Protein AF-A0A964KRY3-F1 (afdb_monomer_lite)

Secondary structure (DSSP, 8-state):
-HHHHHHHHHHHHHHHHHHHHHHHGGGSTTTTTTGGGS-HHHHHHHHHHTSSSS--THHHHHHHHHHHHHHHHTTT-GGGG--

pLDDT: mean 83.25, std 8.48, range [51.22, 92.5]

Structure (mmCIF, N/CA/C/O backbone):
data_AF-A0A964KRY3-F1
#
_entry.id   AF-A0A964KRY3-F1
#
loop_
_atom_site.group_PDB
_atom_site.id
_atom_site.type_symbol
_atom_site.label_atom_id
_atom_site.label_alt_id
_atom_site.label_comp_id
_atom_site.label_asym_id
_atom_site.label_entity_id
_atom_site.label_seq_id
_atom_site.pdbx_PDB_ins_code
_atom_site.Cartn_x
_atom_site.Cartn_y
_atom_site.Cartn_z
_atom_site.occupancy
_atom_site.B_iso_or_equiv
_atom_site.auth_seq_id
_atom_site.auth_comp_id
_atom_site.auth_asym_id
_atom_site.auth_atom_id
_atom_site.pdbx_PDB_model_num
ATOM 1 N N . MET A 1 1 ? 6.199 -0.396 -22.290 1.00 64.44 1 MET A N 1
ATOM 2 C CA . MET A 1 1 ? 4.770 -0.699 -22.041 1.00 64.44 1 MET A CA 1
ATOM 3 C C . MET A 1 1 ? 4.576 -1.591 -20.811 1.00 64.44 1 MET A C 1
ATOM 5 O O . MET A 1 1 ? 3.800 -1.228 -19.942 1.00 64.44 1 MET A O 1
ATOM 9 N N . THR A 1 2 ? 5.332 -2.685 -20.669 1.00 82.44 2 THR A N 1
ATOM 10 C CA . THR A 1 2 ? 5.211 -3.647 -19.551 1.00 82.44 2 THR A CA 1
ATOM 11 C C . THR A 1 2 ? 5.421 -3.040 -18.159 1.00 82.44 2 THR A C 1
ATOM 13 O O . THR A 1 2 ? 4.651 -3.335 -17.259 1.00 82.44 2 THR A O 1
ATOM 16 N N . CYS A 1 3 ? 6.385 -2.128 -17.981 1.00 84.75 3 CYS A N 1
ATOM 17 C CA . CYS A 1 3 ? 6.632 -1.497 -16.674 1.00 84.75 3 CYS A CA 1
ATOM 18 C C . CYS A 1 3 ? 5.435 -0.668 -16.176 1.00 84.75 3 CYS A C 1
ATOM 20 O O . CYS A 1 3 ? 5.128 -0.685 -14.993 1.00 84.75 3 CYS A O 1
ATOM 22 N N . VAL A 1 4 ? 4.717 0.011 -17.081 1.00 85.25 4 VAL A N 1
ATOM 23 C CA . VAL A 1 4 ? 3.513 0.782 -16.723 1.00 85.25 4 VAL A CA 1
ATOM 24 C C . VAL A 1 4 ? 2.406 -0.156 -16.242 1.00 85.25 4 VAL A C 1
ATOM 26 O O . VAL A 1 4 ? 1.782 0.107 -15.222 1.00 85.25 4 VAL A O 1
ATOM 29 N N . LEU A 1 5 ? 2.206 -1.282 -16.933 1.00 88.69 5 LEU A N 1
ATOM 30 C CA . LEU A 1 5 ? 1.256 -2.318 -16.523 1.00 88.69 5 LEU A CA 1
ATOM 31 C C . LEU A 1 5 ? 1.610 -2.911 -15.153 1.00 88.69 5 LEU A C 1
ATOM 33 O O . LEU A 1 5 ? 0.734 -3.004 -14.299 1.00 88.69 5 LEU A O 1
ATOM 37 N N . VAL A 1 6 ? 2.880 -3.254 -14.917 1.00 90.00 6 VAL A N 1
ATOM 38 C CA . VAL A 1 6 ? 3.336 -3.784 -13.619 1.00 90.00 6 VAL A CA 1
ATOM 39 C C . VAL A 1 6 ? 3.131 -2.757 -12.505 1.00 90.00 6 VAL A C 1
ATOM 41 O O . VAL A 1 6 ? 2.622 -3.114 -11.447 1.00 90.00 6 VAL A O 1
ATOM 44 N N . ALA A 1 7 ? 3.437 -1.480 -12.751 1.00 88.38 7 ALA A N 1
ATOM 45 C CA . ALA A 1 7 ? 3.204 -0.416 -11.779 1.00 88.38 7 ALA A CA 1
ATOM 46 C C . ALA A 1 7 ? 1.709 -0.253 -11.448 1.00 88.38 7 ALA A C 1
ATOM 48 O O . ALA A 1 7 ? 1.351 -0.172 -10.277 1.00 88.38 7 ALA A O 1
ATOM 49 N N . LEU A 1 8 ? 0.822 -0.260 -12.449 1.00 90.44 8 LEU A N 1
ATOM 50 C CA . LEU A 1 8 ? -0.627 -0.155 -12.230 1.00 90.44 8 LEU A CA 1
ATOM 51 C C . LEU A 1 8 ? -1.186 -1.353 -11.451 1.00 90.44 8 LEU A C 1
ATOM 53 O O . LEU A 1 8 ? -1.972 -1.166 -10.524 1.00 90.44 8 LEU A O 1
ATOM 57 N N . VAL A 1 9 ? -0.760 -2.572 -11.790 1.00 92.50 9 VAL A N 1
ATOM 58 C CA . VAL A 1 9 ? -1.171 -3.793 -11.076 1.00 92.50 9 VAL A CA 1
ATOM 59 C C . VAL A 1 9 ? -0.626 -3.803 -9.647 1.00 92.50 9 VAL A C 1
ATOM 61 O O . VAL A 1 9 ? -1.357 -4.155 -8.725 1.00 92.50 9 VAL A O 1
ATOM 64 N N . GLY A 1 10 ? 0.617 -3.363 -9.437 1.00 89.75 10 GLY A N 1
ATOM 65 C CA . GLY A 1 10 ? 1.197 -3.205 -8.104 1.00 89.75 10 GLY A CA 1
ATOM 66 C C . GLY A 1 10 ? 0.416 -2.203 -7.250 1.00 89.75 10 GLY A C 1
ATOM 67 O O . GLY A 1 10 ? 0.072 -2.509 -6.112 1.00 89.75 10 GLY A O 1
ATOM 68 N N . ILE A 1 11 ? 0.033 -1.049 -7.808 1.00 91.50 11 ILE A N 1
ATOM 69 C CA . ILE A 1 11 ? -0.815 -0.063 -7.113 1.00 91.50 11 ILE A CA 1
ATOM 70 C C . ILE A 1 11 ? -2.174 -0.673 -6.751 1.00 91.50 11 ILE A C 1
ATOM 72 O O . ILE A 1 11 ? -2.614 -0.545 -5.6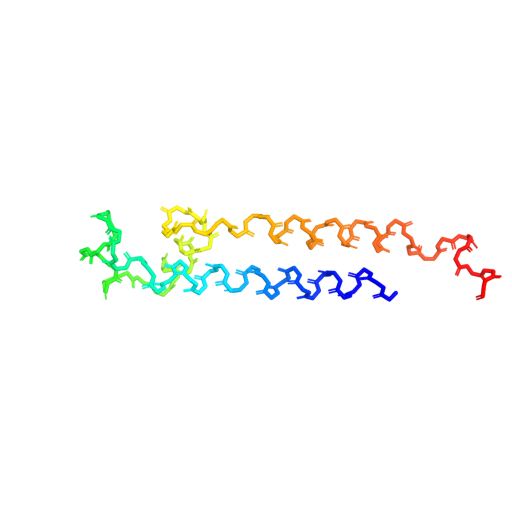09 1.00 91.50 11 ILE A O 1
ATOM 76 N N . ALA A 1 12 ? -2.826 -1.365 -7.690 1.00 92.06 12 ALA A N 1
ATOM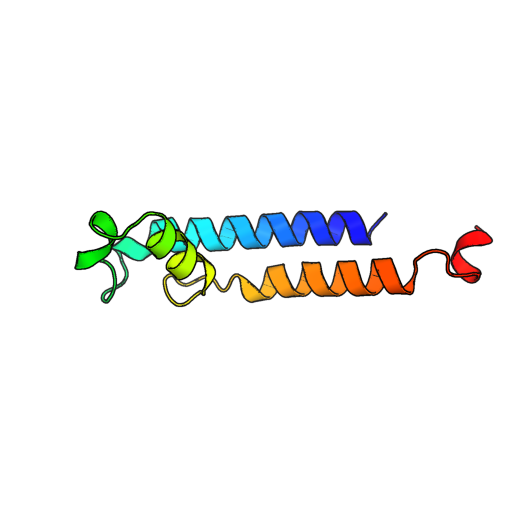 77 C CA . ALA A 1 12 ? -4.097 -2.038 -7.426 1.00 92.06 12 ALA A CA 1
ATOM 78 C C . ALA A 1 12 ? -3.961 -3.083 -6.306 1.00 92.06 12 ALA A C 1
ATOM 80 O O . ALA A 1 12 ? -4.795 -3.122 -5.405 1.00 92.06 12 ALA A O 1
ATOM 81 N N . GLY A 1 13 ? -2.873 -3.859 -6.306 1.00 90.06 13 GLY A N 1
ATOM 82 C CA . GLY A 1 13 ? -2.557 -4.809 -5.243 1.00 90.06 13 GLY A CA 1
ATOM 83 C C . GLY A 1 13 ? -2.415 -4.132 -3.881 1.00 90.06 13 GLY A C 1
ATOM 84 O O . GLY A 1 13 ? -3.034 -4.575 -2.917 1.00 90.06 13 GLY A O 1
ATOM 85 N N . VAL A 1 14 ? -1.672 -3.022 -3.794 1.00 90.44 14 VAL A N 1
ATOM 86 C CA . VAL A 1 14 ? -1.560 -2.240 -2.549 1.00 90.44 14 VAL A CA 1
ATOM 87 C C . VAL A 1 14 ? -2.947 -1.837 -2.053 1.00 90.44 14 VAL A C 1
ATOM 89 O O . VAL A 1 14 ? -3.274 -2.103 -0.900 1.00 90.44 14 VAL A O 1
ATOM 92 N N . VAL A 1 15 ? -3.789 -1.265 -2.919 1.00 91.19 15 VAL A N 1
ATOM 93 C CA . VAL A 1 15 ? -5.149 -0.845 -2.544 1.00 91.19 15 VAL A CA 1
ATOM 94 C C . VAL A 1 15 ? -5.976 -2.025 -2.035 1.00 91.19 15 VAL A C 1
ATOM 96 O O . VAL A 1 15 ? -6.581 -1.920 -0.971 1.00 91.19 15 VAL A O 1
ATOM 99 N N . SER A 1 16 ? -5.969 -3.162 -2.735 1.00 90.50 16 SER A N 1
ATOM 100 C CA . SER A 1 16 ? -6.704 -4.361 -2.314 1.00 90.50 16 SER A CA 1
ATOM 101 C C . SER A 1 16 ? -6.256 -4.876 -0.945 1.00 90.50 16 SER A C 1
ATOM 103 O O . SER A 1 16 ? -7.099 -5.224 -0.121 1.00 90.50 16 SER A O 1
ATOM 105 N N . HIS A 1 17 ? -4.951 -4.882 -0.668 1.00 89.19 17 HIS A N 1
ATOM 106 C CA . HIS A 1 17 ? -4.424 -5.290 0.635 1.00 89.19 17 HIS A CA 1
ATOM 107 C C . HIS A 1 17 ? -4.815 -4.310 1.749 1.00 89.19 17 HIS A C 1
ATOM 109 O O . HIS A 1 17 ? -5.218 -4.742 2.825 1.00 89.19 17 HIS A O 1
ATOM 115 N N . VAL A 1 18 ? -4.773 -3.000 1.488 1.00 89.31 18 VAL A N 1
ATOM 116 C CA . VAL A 1 18 ? -5.200 -1.984 2.464 1.00 89.31 18 VAL A CA 1
ATOM 117 C C . VAL A 1 18 ? -6.695 -2.094 2.771 1.00 89.31 18 VAL A C 1
ATOM 119 O O . VAL A 1 18 ? -7.077 -2.022 3.936 1.00 89.31 18 VAL A O 1
ATOM 122 N N . VAL A 1 19 ? -7.539 -2.309 1.758 1.00 89.12 19 VAL A N 1
ATOM 123 C CA . VAL A 1 19 ? -8.988 -2.511 1.947 1.00 89.12 19 VAL A CA 1
ATOM 124 C C . VAL A 1 19 ? -9.268 -3.810 2.705 1.00 89.12 19 VAL A C 1
ATOM 126 O O . VAL A 1 19 ? -10.061 -3.818 3.640 1.00 89.12 19 VAL A O 1
ATOM 129 N N . SER A 1 20 ? -8.566 -4.898 2.388 1.00 88.06 20 SER A N 1
ATOM 130 C CA . SER A 1 20 ? -8.711 -6.152 3.136 1.00 88.06 20 SER A CA 1
ATOM 131 C C . SER A 1 20 ? -8.295 -5.996 4.604 1.00 88.06 20 SER A C 1
ATOM 133 O O . SER A 1 20 ? -8.988 -6.481 5.503 1.00 88.06 20 SER A O 1
ATOM 135 N N . ASN A 1 21 ? -7.214 -5.260 4.876 1.00 88.00 21 ASN A N 1
ATOM 136 C CA . ASN A 1 21 ? -6.824 -4.928 6.244 1.00 88.00 21 ASN A CA 1
ATOM 137 C C . ASN A 1 21 ? -7.908 -4.080 6.920 1.00 88.00 21 ASN A C 1
ATOM 139 O O . ASN A 1 21 ? -8.320 -4.405 8.029 1.00 88.00 21 ASN A O 1
ATOM 143 N N . TYR A 1 22 ? -8.446 -3.061 6.241 1.00 85.94 22 TYR A N 1
ATOM 144 C CA . TYR A 1 22 ? -9.552 -2.228 6.732 1.00 85.94 22 TYR A CA 1
ATOM 145 C C . TYR A 1 22 ? -10.751 -3.072 7.197 1.00 85.94 22 TYR A C 1
ATOM 147 O O . TYR A 1 22 ? -11.246 -2.890 8.311 1.00 85.94 22 TYR A O 1
ATOM 155 N N . GLU A 1 23 ? -11.198 -4.012 6.363 1.00 87.00 23 GLU A N 1
ATOM 156 C CA . GLU A 1 23 ? -12.393 -4.831 6.611 1.00 87.00 23 GLU A CA 1
ATOM 157 C C . GLU A 1 23 ? -12.190 -5.843 7.741 1.00 87.00 23 GLU A C 1
ATOM 159 O O . GLU A 1 23 ? -13.129 -6.173 8.463 1.00 87.00 23 GLU A O 1
ATOM 164 N N . THR A 1 24 ? -10.958 -6.320 7.919 1.00 86.25 24 THR A N 1
ATOM 165 C CA . THR A 1 24 ? -10.620 -7.345 8.916 1.00 86.25 24 THR A CA 1
ATOM 166 C C . THR A 1 24 ? -10.158 -6.769 10.253 1.00 86.25 24 THR A C 1
ATOM 168 O O . THR A 1 24 ? -10.191 -7.470 11.260 1.00 86.25 24 THR A O 1
ATOM 171 N N . THR A 1 25 ? -9.800 -5.484 10.318 1.00 80.88 25 THR A N 1
ATOM 172 C CA . THR A 1 25 ? -9.318 -4.839 11.553 1.00 80.88 25 THR A CA 1
ATOM 173 C C . THR A 1 25 ? -10.311 -4.854 12.735 1.00 80.88 25 THR A C 1
ATOM 175 O O . THR A 1 25 ? -9.849 -4.981 13.869 1.00 80.88 25 THR A O 1
ATOM 178 N N . PRO A 1 26 ? -11.652 -4.802 12.567 1.00 82.50 26 PRO A N 1
ATOM 179 C CA . PRO A 1 26 ? -12.582 -5.001 13.686 1.00 82.50 26 PRO A CA 1
ATOM 180 C C . PRO A 1 26 ? -12.451 -6.371 14.373 1.00 82.50 26 PRO A C 1
ATOM 182 O O . PRO A 1 26 ? -12.876 -6.520 15.516 1.00 82.50 26 PRO A O 1
ATOM 185 N N . LEU A 1 27 ? -11.885 -7.366 13.681 1.00 83.38 27 LEU A N 1
ATOM 186 C CA . LEU A 1 27 ? -11.639 -8.716 14.198 1.00 83.38 27 LEU A CA 1
ATOM 187 C C . LEU A 1 27 ? -10.287 -8.831 14.918 1.00 83.38 27 LEU A C 1
ATOM 189 O O . LEU A 1 27 ? -10.023 -9.839 15.570 1.00 83.38 27 LEU A O 1
ATOM 193 N N . ASP A 1 28 ? -9.431 -7.816 14.806 1.00 84.62 28 ASP A N 1
ATOM 194 C CA . ASP A 1 28 ? -8.141 -7.774 15.480 1.00 84.62 28 ASP A CA 1
ATOM 195 C C . ASP A 1 28 ? -8.328 -7.467 16.974 1.00 84.62 28 ASP A C 1
ATOM 197 O O . ASP A 1 28 ? -9.012 -6.515 17.362 1.00 84.62 28 ASP A O 1
ATOM 201 N N . THR A 1 29 ? -7.709 -8.260 17.846 1.00 81.31 29 THR A N 1
ATOM 202 C CA . THR A 1 29 ? -7.877 -8.131 19.301 1.00 81.31 29 THR A CA 1
ATOM 203 C C . THR A 1 29 ? -7.371 -6.796 19.851 1.00 81.31 29 THR A C 1
ATOM 205 O O . THR A 1 29 ? -7.922 -6.305 20.834 1.00 81.31 29 THR A O 1
ATOM 208 N N . LEU A 1 30 ? -6.379 -6.167 19.214 1.00 82.50 30 LEU A N 1
ATOM 209 C CA . LEU A 1 30 ? -5.809 -4.883 19.635 1.00 82.50 30 LEU A CA 1
ATOM 210 C C . LEU A 1 30 ? -6.595 -3.681 19.105 1.00 82.50 30 LEU A C 1
ATOM 212 O O . LEU A 1 30 ? -6.538 -2.597 19.698 1.00 82.50 30 LEU A O 1
ATOM 216 N N . TYR A 1 31 ? -7.295 -3.842 17.981 1.00 83.56 31 TYR A N 1
ATOM 217 C CA . TYR A 1 31 ? -7.974 -2.737 17.302 1.00 83.56 31 TYR A CA 1
ATOM 218 C C . TYR A 1 31 ? -9.498 -2.790 17.380 1.00 83.56 31 TYR A C 1
ATOM 220 O O . TYR A 1 31 ? -10.109 -1.725 17.320 1.00 83.56 31 TYR A O 1
ATOM 228 N N . SER A 1 32 ? -10.106 -3.950 17.636 1.00 84.56 32 SER A N 1
ATOM 229 C CA . SER A 1 32 ? -11.562 -4.150 17.755 1.00 84.56 32 SER A CA 1
ATOM 230 C C . SER A 1 32 ? -12.276 -3.086 18.598 1.00 84.56 32 SER A C 1
ATOM 232 O O . SER A 1 32 ? -13.285 -2.528 18.173 1.00 84.56 32 SER A O 1
ATOM 234 N N . LEU A 1 33 ? -11.724 -2.742 19.766 1.00 85.31 33 LEU A N 1
ATOM 235 C CA . LEU A 1 33 ? -12.337 -1.803 20.714 1.00 85.31 33 LEU A CA 1
ATOM 236 C C . LEU A 1 33 ? -12.188 -0.327 20.326 1.00 85.31 33 LEU A C 1
ATOM 238 O O . LEU A 1 33 ? -13.010 0.495 20.720 1.00 85.31 33 LEU A O 1
ATOM 242 N N . LYS A 1 34 ? -11.134 0.031 19.584 1.00 87.25 34 LYS A N 1
ATOM 243 C CA . LYS A 1 34 ? -10.809 1.434 19.270 1.00 87.25 34 LYS A CA 1
ATOM 244 C C . LYS A 1 34 ? -11.098 1.817 17.825 1.00 87.25 34 LYS A C 1
ATOM 246 O O . LYS A 1 34 ? -11.174 3.008 17.538 1.00 87.25 34 LYS A O 1
ATOM 251 N N . TRP A 1 35 ? -11.302 0.848 16.935 1.00 87.44 35 TRP A N 1
ATOM 252 C CA . TRP A 1 35 ? -11.465 1.064 15.498 1.00 87.44 35 TRP A CA 1
ATOM 253 C C . TRP A 1 35 ? -12.547 2.094 15.173 1.00 87.44 35 TRP A C 1
ATOM 255 O O . TRP A 1 35 ? -12.265 3.091 14.516 1.00 87.44 35 TRP A O 1
ATOM 265 N N . GLY A 1 36 ? -13.745 1.948 15.745 1.00 84.81 36 GLY A N 1
ATOM 266 C CA . GLY A 1 36 ? -14.847 2.899 15.544 1.00 84.81 36 GLY A CA 1
ATOM 267 C C . GLY A 1 36 ? -14.590 4.317 16.078 1.00 84.81 36 GLY A C 1
ATOM 268 O O . GLY A 1 36 ? -15.285 5.246 15.687 1.00 84.81 36 GLY A O 1
ATOM 269 N N . SER A 1 37 ? -13.590 4.496 16.947 1.00 87.94 37 SER A N 1
ATOM 270 C CA . SER A 1 37 ? -13.204 5.793 17.529 1.00 87.94 37 SER A CA 1
ATOM 271 C C . SER A 1 37 ? -11.943 6.405 16.910 1.00 87.94 37 SER A C 1
ATOM 273 O O . SER A 1 37 ? -11.568 7.528 17.247 1.00 87.94 37 SER A O 1
ATOM 275 N N . MET A 1 38 ? -11.255 5.678 16.024 1.00 89.12 38 MET A N 1
ATOM 276 C CA . MET A 1 38 ? -10.030 6.166 15.400 1.00 89.12 38 MET A CA 1
ATOM 277 C C . MET A 1 38 ? -10.332 7.243 14.358 1.00 89.12 38 MET A C 1
ATOM 279 O O . MET A 1 38 ? -11.308 7.174 13.615 1.00 89.12 38 MET A O 1
ATOM 283 N N . SER A 1 39 ? -9.443 8.233 14.269 1.00 89.88 39 SER A N 1
ATOM 284 C CA . SER A 1 39 ? -9.500 9.228 13.203 1.00 89.88 39 SER A CA 1
ATOM 285 C C . SER A 1 39 ? -9.273 8.575 11.838 1.00 89.88 39 SER A C 1
ATOM 287 O O . SER A 1 39 ? -8.579 7.561 11.725 1.00 89.88 39 SER A O 1
ATOM 289 N N . LEU A 1 40 ? -9.797 9.200 10.782 1.00 85.62 40 LEU A N 1
ATOM 290 C CA . LEU A 1 40 ? -9.644 8.708 9.411 1.00 85.62 40 LEU A CA 1
ATOM 291 C C . LEU A 1 40 ? -8.165 8.532 9.013 1.00 85.62 40 LEU A C 1
ATOM 293 O O . LEU A 1 40 ? -7.804 7.553 8.367 1.00 85.62 40 LEU A O 1
ATOM 297 N N . ALA A 1 41 ? -7.292 9.448 9.442 1.00 85.44 41 ALA A N 1
ATOM 298 C CA . ALA A 1 41 ? -5.853 9.343 9.201 1.00 85.44 41 ALA A CA 1
ATOM 299 C C . ALA A 1 41 ? -5.218 8.168 9.965 1.00 85.44 41 ALA A C 1
ATOM 301 O O . ALA A 1 41 ? -4.389 7.446 9.409 1.00 85.44 41 ALA A O 1
ATOM 302 N N . GLY A 1 42 ? -5.628 7.948 11.220 1.00 85.75 42 GLY A N 1
ATOM 303 C CA . GLY A 1 42 ? -5.174 6.807 12.013 1.00 85.75 42 GLY A CA 1
ATOM 304 C C . GLY A 1 42 ? -5.580 5.482 11.374 1.00 85.75 42 GLY A C 1
ATOM 305 O O . GLY A 1 42 ? -4.760 4.571 11.293 1.00 85.75 42 GLY A O 1
ATOM 306 N N . TRP A 1 43 ? -6.802 5.397 10.849 1.00 85.31 43 TRP A N 1
ATOM 307 C CA . TRP A 1 43 ? -7.288 4.241 10.093 1.00 85.31 43 TRP A CA 1
ATOM 308 C C . TRP A 1 43 ? -6.392 3.897 8.910 1.00 85.31 43 TRP A C 1
ATOM 310 O O . TRP A 1 43 ? -5.869 2.786 8.843 1.00 85.31 43 TRP A O 1
ATOM 320 N N . TRP A 1 44 ? -6.182 4.859 8.006 1.00 82.31 44 TRP A N 1
ATOM 321 C CA . TRP A 1 44 ? -5.380 4.646 6.802 1.00 82.31 44 TRP A CA 1
ATOM 322 C C . TRP A 1 44 ? -3.947 4.247 7.132 1.00 82.31 44 TRP A C 1
ATOM 324 O O . TRP A 1 44 ? -3.428 3.309 6.534 1.00 82.31 44 TRP A O 1
ATOM 334 N N . CYS A 1 45 ? -3.326 4.907 8.112 1.00 82.44 45 CYS A N 1
ATOM 335 C CA . CYS A 1 45 ? -1.970 4.572 8.539 1.00 82.44 45 CYS A CA 1
ATOM 336 C C . CYS A 1 45 ? -1.892 3.137 9.084 1.00 82.44 45 CYS A C 1
ATOM 338 O O . CYS A 1 45 ? -1.003 2.371 8.715 1.00 82.44 45 CYS A O 1
ATOM 340 N N . THR A 1 46 ? -2.872 2.740 9.898 1.00 85.81 46 THR A N 1
ATOM 341 C CA . THR A 1 46 ? -2.911 1.397 10.487 1.00 85.81 46 THR A CA 1
ATOM 342 C C . THR A 1 46 ? -3.110 0.334 9.405 1.00 85.81 46 THR A C 1
ATOM 344 O O . THR A 1 46 ? -2.283 -0.569 9.288 1.00 85.81 46 THR A O 1
ATOM 347 N N . ALA A 1 47 ? -4.119 0.493 8.544 1.00 84.50 47 ALA A N 1
ATOM 348 C CA . ALA A 1 47 ? -4.415 -0.445 7.459 1.00 84.50 47 ALA A CA 1
ATOM 349 C C . ALA A 1 47 ? -3.279 -0.546 6.418 1.00 84.50 47 ALA A C 1
ATOM 351 O O . ALA A 1 47 ? -3.019 -1.628 5.887 1.00 84.50 47 ALA A O 1
ATOM 352 N N . ALA A 1 48 ? -2.569 0.557 6.150 1.00 82.81 48 ALA A N 1
ATOM 353 C CA . ALA A 1 48 ? -1.452 0.600 5.204 1.00 82.81 48 ALA A CA 1
ATOM 354 C C . ALA A 1 48 ? -0.125 0.080 5.768 1.00 82.81 48 ALA A C 1
ATOM 356 O O . ALA A 1 48 ? 0.714 -0.395 5.006 1.00 82.81 48 ALA A O 1
ATOM 357 N N . SER A 1 49 ? 0.073 0.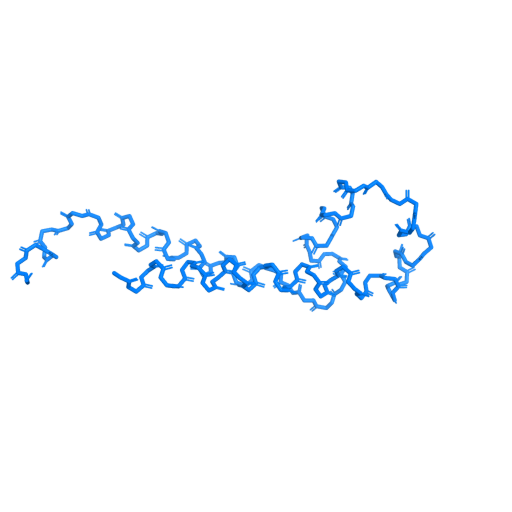133 7.085 1.00 78.69 49 SER A N 1
ATOM 358 C CA . SER A 1 49 ? 1.303 -0.359 7.718 1.00 78.69 49 SER A CA 1
ATOM 359 C C . SER A 1 49 ? 1.430 -1.887 7.718 1.00 78.69 49 SER A C 1
ATOM 361 O O . SER A 1 49 ? 2.516 -2.407 7.957 1.00 78.69 49 SER A O 1
ATOM 363 N N . GLY A 1 50 ? 0.331 -2.615 7.479 1.00 67.31 50 GLY A N 1
ATOM 364 C CA . GLY A 1 50 ? 0.283 -4.070 7.654 1.00 67.31 50 GLY A CA 1
ATOM 365 C C . GLY A 1 50 ? 0.400 -4.512 9.119 1.00 67.31 50 GLY A C 1
ATOM 366 O O . GLY A 1 50 ? 0.600 -5.692 9.381 1.00 67.31 50 GLY A O 1
ATOM 367 N N . GLY A 1 51 ? 0.290 -3.577 10.074 1.00 65.44 51 GLY A N 1
ATOM 368 C CA . GLY A 1 51 ? 0.240 -3.866 11.510 1.00 65.44 51 GLY A CA 1
ATOM 369 C C . GLY A 1 51 ? -1.119 -4.385 11.995 1.00 65.44 51 GLY A C 1
ATOM 370 O O . GLY A 1 51 ? -1.234 -4.762 13.157 1.00 65.44 51 GLY A O 1
ATOM 371 N N . VAL A 1 52 ? -2.131 -4.386 11.121 1.00 67.50 52 VAL A N 1
ATOM 372 C CA . VAL A 1 52 ? -3.476 -4.942 11.328 1.00 67.50 52 VAL A CA 1
ATOM 373 C C . VAL A 1 52 ? -3.923 -5.682 10.080 1.00 67.50 52 VAL A C 1
ATOM 375 O O . VAL A 1 52 ? -3.604 -5.264 8.965 1.00 67.50 52 VAL A O 1
ATOM 378 N N . GLY A 1 53 ? -4.699 -6.744 10.276 1.00 66.31 53 GLY A N 1
ATOM 379 C CA . GLY A 1 53 ? -5.128 -7.614 9.188 1.00 66.31 53 GLY A CA 1
ATOM 380 C C . GLY A 1 53 ? -4.005 -8.534 8.678 1.00 66.31 53 GLY A C 1
ATOM 381 O O . GLY A 1 53 ? -2.829 -8.345 8.986 1.00 66.31 53 GLY A O 1
ATOM 382 N N . PRO A 1 54 ? -4.352 -9.584 7.920 1.00 68.06 54 PRO A N 1
ATOM 383 C CA . PRO A 1 54 ? -3.411 -10.631 7.518 1.00 68.06 54 PRO A CA 1
ATOM 384 C C . PRO A 1 54 ? -2.555 -10.264 6.294 1.00 68.06 54 PRO A C 1
ATOM 386 O O . PRO A 1 54 ? -1.727 -11.068 5.866 1.00 68.06 54 PRO A O 1
ATOM 389 N N . ALA A 1 55 ? -2.790 -9.106 5.669 1.00 73.00 55 ALA A N 1
ATOM 390 C CA . ALA A 1 55 ? -2.432 -8.880 4.276 1.00 73.00 55 ALA A CA 1
ATOM 391 C C . ALA A 1 55 ? -1.300 -7.833 4.148 1.00 73.00 55 ALA A C 1
ATOM 393 O O . ALA A 1 55 ? -1.559 -6.637 4.283 1.00 73.00 55 ALA A O 1
ATOM 394 N N . PRO A 1 56 ? -0.044 -8.227 3.848 1.00 74.00 56 PRO A N 1
ATOM 395 C CA . PRO A 1 56 ? 1.079 -7.292 3.757 1.00 74.00 56 PRO A CA 1
ATOM 396 C C . PRO A 1 56 ? 1.025 -6.457 2.461 1.00 74.00 56 PRO A C 1
ATOM 398 O O . PRO A 1 56 ? 1.238 -7.007 1.378 1.00 74.00 56 PRO A O 1
ATOM 401 N N . PRO A 1 57 ? 0.847 -5.120 2.524 1.00 81.81 57 PRO A N 1
ATOM 402 C CA . PRO A 1 57 ? 0.832 -4.265 1.328 1.00 81.81 57 PRO A CA 1
ATOM 403 C C . PRO A 1 57 ? 2.229 -4.084 0.706 1.00 81.81 57 PRO A C 1
ATOM 405 O O . PRO A 1 57 ? 2.362 -3.609 -0.420 1.00 81.81 57 PRO A O 1
ATOM 408 N N . LEU A 1 58 ? 3.284 -4.469 1.435 1.00 79.88 58 LEU A N 1
ATOM 409 C CA . LEU A 1 58 ? 4.687 -4.334 1.032 1.00 79.88 58 LEU A CA 1
ATOM 410 C C . LEU A 1 58 ? 5.038 -5.126 -0.231 1.00 79.88 58 LEU A C 1
ATOM 412 O O . LEU A 1 58 ? 5.803 -4.633 -1.053 1.00 79.88 58 LEU A O 1
ATOM 416 N N . ALA A 1 59 ? 4.477 -6.326 -0.405 1.00 79.94 59 ALA A N 1
ATOM 417 C CA . ALA A 1 59 ? 4.763 -7.160 -1.572 1.00 79.94 59 ALA A CA 1
ATOM 418 C C . ALA A 1 59 ? 4.332 -6.488 -2.894 1.00 79.94 59 ALA A C 1
ATOM 420 O O . ALA A 1 59 ? 5.178 -6.311 -3.772 1.00 79.94 59 ALA A O 1
ATOM 421 N N . PRO A 1 60 ? 3.072 -6.038 -3.057 1.00 82.44 60 PRO A N 1
ATOM 422 C CA . PRO A 1 60 ? 2.688 -5.298 -4.255 1.00 82.44 60 PRO A CA 1
ATOM 423 C C . PRO A 1 60 ? 3.366 -3.919 -4.355 1.00 82.44 60 PRO A C 1
ATOM 425 O O . PRO A 1 60 ? 3.640 -3.471 -5.466 1.00 82.44 60 PRO A O 1
ATOM 428 N N . ALA A 1 61 ? 3.713 -3.268 -3.236 1.00 85.06 61 ALA A N 1
ATOM 429 C CA . ALA A 1 61 ? 4.471 -2.012 -3.259 1.00 85.06 61 ALA A CA 1
ATOM 430 C C . ALA A 1 61 ? 5.894 -2.185 -3.824 1.00 85.06 61 ALA A C 1
ATOM 432 O O . ALA A 1 61 ? 6.352 -1.340 -4.594 1.00 85.06 61 ALA A O 1
ATOM 433 N N . ALA A 1 62 ? 6.574 -3.290 -3.501 1.00 88.56 62 ALA A N 1
ATOM 434 C CA . ALA A 1 62 ? 7.890 -3.609 -4.054 1.00 88.56 62 ALA A CA 1
ATOM 435 C C . ALA A 1 62 ? 7.846 -3.728 -5.586 1.00 88.56 62 ALA A C 1
ATOM 437 O O . ALA A 1 62 ? 8.688 -3.151 -6.267 1.00 88.56 62 ALA A O 1
ATOM 438 N N . LEU A 1 63 ? 6.797 -4.351 -6.139 1.00 87.94 63 LEU A N 1
ATOM 439 C CA . LEU A 1 63 ? 6.606 -4.443 -7.593 1.00 87.94 63 LEU A CA 1
ATOM 440 C C . LEU A 1 63 ? 6.465 -3.069 -8.263 1.00 87.94 63 LEU A C 1
ATOM 442 O O . LEU A 1 63 ? 6.940 -2.881 -9.383 1.00 87.94 63 LEU A O 1
ATOM 446 N N . VAL A 1 64 ? 5.832 -2.099 -7.593 1.00 89.00 64 VAL A N 1
ATOM 447 C CA . VAL A 1 64 ? 5.748 -0.716 -8.095 1.00 89.00 64 VAL A CA 1
ATOM 448 C C . VAL A 1 64 ? 7.135 -0.078 -8.136 1.00 89.00 64 VAL A C 1
ATOM 450 O O . VAL A 1 64 ? 7.489 0.544 -9.138 1.00 89.00 64 VAL A O 1
ATOM 453 N N . ILE A 1 65 ? 7.927 -0.248 -7.074 1.00 91.00 65 ILE A N 1
ATOM 454 C CA . ILE A 1 65 ? 9.295 0.283 -6.993 1.00 91.00 65 ILE A CA 1
ATOM 455 C C . ILE A 1 65 ? 10.164 -0.328 -8.093 1.00 91.00 65 ILE A C 1
ATOM 457 O O . ILE A 1 65 ? 10.803 0.410 -8.841 1.00 91.00 65 ILE A O 1
ATOM 461 N N . ASP A 1 66 ? 10.132 -1.649 -8.256 1.00 90.12 66 ASP A N 1
ATOM 462 C CA . ASP A 1 66 ? 10.903 -2.350 -9.284 1.00 90.12 66 ASP A CA 1
ATOM 463 C C . ASP A 1 66 ? 10.506 -1.892 -10.691 1.00 90.12 66 ASP A C 1
ATOM 465 O O . ASP A 1 66 ? 11.364 -1.588 -11.523 1.00 90.12 66 ASP A O 1
ATOM 469 N N . ALA A 1 67 ? 9.204 -1.757 -10.955 1.00 89.62 67 ALA A N 1
ATOM 470 C CA . ALA A 1 67 ? 8.706 -1.260 -12.231 1.00 89.62 67 ALA A CA 1
ATOM 471 C C . ALA A 1 67 ? 9.179 0.172 -12.530 1.00 89.62 67 ALA A C 1
ATOM 473 O O . ALA A 1 67 ? 9.534 0.469 -13.674 1.00 89.62 67 ALA A O 1
ATOM 474 N N . LEU A 1 68 ? 9.216 1.050 -11.523 1.00 89.19 68 LEU A N 1
ATOM 475 C CA . LEU A 1 68 ? 9.738 2.412 -11.656 1.00 89.19 68 LEU A CA 1
ATOM 476 C C . LEU A 1 68 ? 11.249 2.416 -11.900 1.00 89.19 68 LEU A C 1
ATOM 478 O O . LEU A 1 68 ? 11.713 3.109 -12.806 1.00 89.19 68 LEU A O 1
ATOM 482 N N . CYS A 1 69 ? 12.008 1.613 -11.155 1.00 92.50 69 CYS A N 1
ATOM 483 C CA . CYS A 1 69 ? 13.449 1.454 -11.343 1.00 92.50 69 CYS A CA 1
ATOM 484 C C . CYS A 1 69 ? 13.776 0.995 -12.768 1.00 92.50 69 CYS A C 1
ATOM 486 O O . CYS A 1 69 ? 14.611 1.605 -13.435 1.00 92.50 69 CYS A O 1
ATOM 488 N N . ILE A 1 70 ? 13.075 -0.024 -13.275 1.00 89.56 70 ILE A N 1
ATOM 489 C CA . ILE A 1 70 ? 13.259 -0.517 -14.646 1.00 89.56 70 ILE A CA 1
ATOM 490 C C . ILE A 1 70 ? 12.842 0.552 -15.663 1.00 89.56 70 ILE A C 1
ATOM 492 O O . ILE A 1 70 ? 13.558 0.778 -16.641 1.00 89.56 70 ILE A O 1
ATOM 496 N N . ALA A 1 71 ? 11.717 1.243 -15.451 1.00 88.19 71 ALA A N 1
ATOM 497 C CA . ALA A 1 71 ? 11.259 2.299 -16.354 1.00 88.19 71 ALA A CA 1
ATOM 498 C C . ALA A 1 71 ? 12.276 3.445 -16.468 1.00 88.19 71 ALA A C 1
ATOM 500 O O . ALA A 1 71 ? 12.553 3.904 -17.574 1.00 88.19 71 ALA A O 1
ATOM 501 N N . LEU A 1 72 ? 12.865 3.874 -15.349 1.00 89.62 72 LEU A N 1
ATOM 502 C CA . LEU A 1 72 ? 13.896 4.912 -15.318 1.00 89.62 72 LEU A CA 1
ATOM 503 C C . LEU A 1 72 ? 15.217 4.427 -15.922 1.00 89.62 72 LEU A C 1
ATOM 505 O O . LEU A 1 72 ? 15.816 5.143 -16.720 1.00 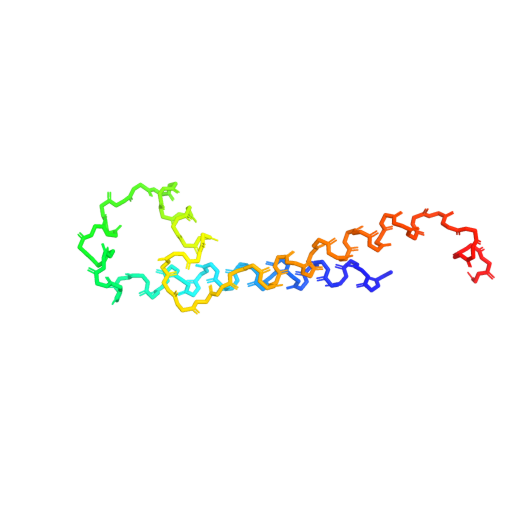89.62 72 LEU A O 1
ATOM 509 N N . ALA A 1 73 ? 15.649 3.204 -15.607 1.00 88.62 73 ALA A N 1
ATOM 510 C CA . ALA A 1 73 ? 16.877 2.622 -16.152 1.00 88.62 73 ALA A CA 1
ATOM 511 C C . ALA A 1 73 ? 16.812 2.425 -17.676 1.00 88.62 73 ALA A C 1
ATOM 513 O O . ALA A 1 73 ? 17.816 2.544 -18.376 1.00 88.62 73 ALA A O 1
ATOM 514 N N . THR A 1 74 ? 15.620 2.141 -18.203 1.00 87.56 74 THR A N 1
ATOM 515 C CA . THR A 1 74 ? 15.388 1.955 -19.643 1.00 87.56 74 THR A CA 1
ATOM 516 C C . THR A 1 74 ? 14.970 3.240 -20.360 1.00 87.56 74 THR A C 1
ATOM 518 O O . THR A 1 74 ? 14.875 3.258 -21.595 1.00 87.56 74 THR A O 1
ATOM 521 N N . TRP A 1 75 ? 14.764 4.336 -19.622 1.00 86.06 75 TRP A N 1
ATOM 522 C CA . TRP A 1 75 ? 14.337 5.614 -20.175 1.00 86.06 75 TRP A CA 1
ATOM 523 C C . TRP A 1 75 ? 15.372 6.141 -21.168 1.00 86.06 75 TRP A C 1
ATOM 525 O O . TRP A 1 75 ? 16.498 6.483 -20.811 1.00 86.06 75 TRP A O 1
ATOM 535 N N . ARG A 1 76 ? 14.975 6.234 -22.444 1.00 82.19 76 ARG A N 1
ATOM 536 C CA . ARG A 1 76 ? 15.818 6.729 -23.549 1.00 82.19 76 ARG A CA 1
ATOM 537 C C . ARG A 1 76 ? 17.105 5.920 -23.782 1.00 82.19 76 ARG A C 1
ATOM 539 O O . ARG A 1 76 ? 18.008 6.441 -24.452 1.00 82.19 76 ARG A O 1
ATOM 546 N N . HIS A 1 77 ? 17.168 4.677 -23.297 1.00 79.56 77 HIS A N 1
ATOM 547 C CA . HIS A 1 77 ? 18.318 3.793 -23.473 1.00 79.56 77 HIS A CA 1
ATOM 548 C C . HIS A 1 77 ? 18.637 3.598 -24.977 1.00 79.56 77 HIS A C 1
ATOM 550 O O . HIS A 1 77 ? 17.720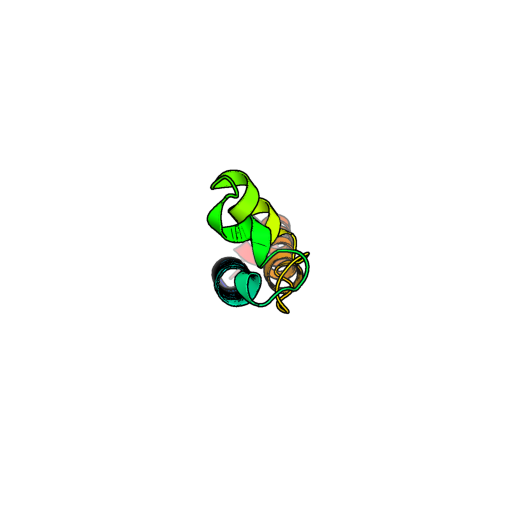 3.448 -25.782 1.00 79.56 77 HI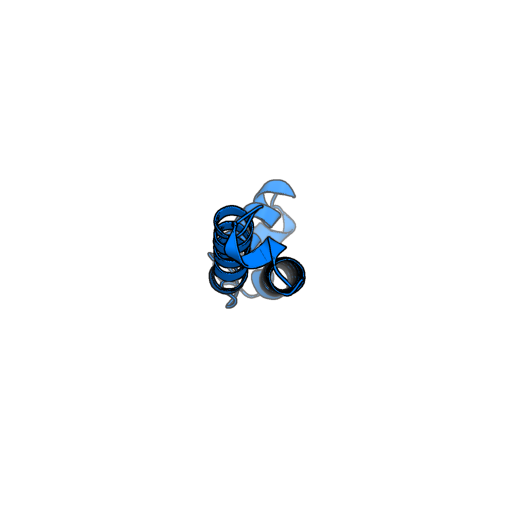S A O 1
ATOM 556 N N . PRO A 1 78 ? 19.911 3.626 -25.413 1.00 76.69 78 PRO A N 1
ATOM 557 C CA . PRO A 1 78 ? 20.258 3.581 -26.840 1.00 76.69 78 PRO A CA 1
ATOM 558 C C . PRO A 1 78 ? 19.727 2.334 -27.561 1.00 76.69 78 PRO A C 1
ATOM 560 O O . PRO A 1 78 ? 19.238 2.430 -28.682 1.00 76.69 78 PRO A O 1
ATOM 563 N N . VAL A 1 79 ? 19.752 1.179 -26.885 1.00 76.88 79 VAL A N 1
ATOM 564 C CA . VAL A 1 79 ? 19.253 -0.102 -27.423 1.00 76.88 79 VAL A CA 1
ATOM 565 C C . VAL A 1 79 ? 17.733 -0.104 -27.630 1.00 76.88 79 VAL A C 1
ATOM 567 O O . VAL A 1 79 ? 17.250 -0.799 -28.513 1.00 76.88 79 VAL A O 1
ATOM 570 N N . SER A 1 80 ? 16.966 0.699 -26.884 1.00 66.06 80 SER A N 1
ATOM 571 C CA . SER A 1 80 ? 15.505 0.776 -27.033 1.00 66.06 80 SER A CA 1
ATOM 572 C C . SER A 1 80 ? 15.037 1.769 -28.106 1.00 66.06 80 SER A C 1
ATOM 574 O O . SER A 1 80 ? 13.835 1.959 -28.262 1.00 66.06 80 SER A O 1
ATOM 576 N N . ARG A 1 81 ? 15.956 2.403 -28.856 1.00 61.22 81 ARG A N 1
ATOM 577 C CA . ARG A 1 81 ? 15.632 3.309 -29.981 1.00 61.22 81 ARG A CA 1
ATOM 578 C C . ARG A 1 81 ? 15.824 2.696 -31.370 1.00 61.22 81 ARG A C 1
ATOM 580 O O . ARG A 1 81 ? 15.548 3.373 -32.352 1.00 61.22 81 ARG A O 1
ATOM 587 N N . LEU A 1 82 ? 16.340 1.469 -31.454 1.00 58.69 82 LEU A N 1
ATOM 588 C CA . LEU A 1 82 ? 16.664 0.792 -32.718 1.00 58.69 82 LEU A CA 1
ATOM 589 C C . LEU A 1 82 ? 15.606 -0.241 -33.155 1.00 58.69 82 LEU A C 1
ATOM 591 O O . LEU A 1 82 ? 15.846 -0.963 -34.118 1.00 58.69 82 LEU A O 1
ATOM 595 N N . SER A 1 83 ? 14.467 -0.323 -32.458 1.00 51.22 83 SER A N 1
ATOM 596 C CA . SER A 1 83 ? 13.338 -1.207 -32.788 1.00 51.22 83 SER A CA 1
ATOM 597 C C . SER A 1 83 ? 12.149 -0.436 -33.337 1.00 51.22 83 SER A C 1
ATOM 599 O O . SER A 1 83 ? 11.767 0.541 -32.649 1.00 51.22 83 SER A O 1
#

Radius of gyration: 17.53 Å; chains: 1; bounding box: 35×20×54 Å

Sequence (83 aa):
MTCVLVALVGIAGVVSHVVSNYETTPLDTLYSLKWGSMSLAGWWCTAASGGVGPAPPLAPAALVIDALCIALATWRHPVSRLS

Foldseek 3Di:
DVLVVLLVVLVVLLVVQLVQQLVCQCVDPVRVVCVVVDDPVRSSCCSNPCVGHDGHSVVSVVSNVVSVVVCVVCPVPVVVVPD

=== Feature glossary ===
Feature key, reading from the visual/contextual features back to the raw sequence:

Rendered structure images. Structure images are PyMOL renders from six orthogonal camera directions. Cartoon representation draws helices as coils and strands as arrows; sticks shows the backbone as bonds; surface shows the solvent-excluded envelope. Rainbow coloring maps sequence position to hue (blue→red, N→C); chain coloring assigns a distinct color per polypeptide.

Contact-map, Ramachandran, and PAE plots. Three diagnostic plots accompany the record. The Cα contact map visualizes the tertiary structure as a 2D adjacency matrix (8 Å cutoff, sequence-local contacts suppressed). The Ramachandran plot shows the distribution of backbone (φ, ψ) torsions, with points in the α and β basins reflecting secondary structure content. The PAE plot shows AlphaFold's inter-residue confidence as a color matrix.

InterPro / GO / CATH / organism. The annotation block draws on four external resources. InterPro: which protein families and domains the sequence belongs to. GO: standardized terms for what the protein does, what process it participates in, and where in the cell it acts. CATH: which structural fold it has in the CATH hierarchy. Organism: the species of origin.

Nearest PDB structures. Structural nearest neighbors (via Foldseek easy-search vs the PDB). Reported per hit: target PDB id, E-value, and alignment TM-score. A TM-score above ~0.5 is the conventional threshold for 'same fold'.

Predicted aligned error. Predicted aligned error is AlphaFold's pairwise confidence. Unlike pLDDT (per-residue), PAE is per-residue-pair and captures whether two parts of the structure are correctly placed relative to each other. Units are ångströms of expected positional error.

Solvent-accessible surface area. SASA measures how much of the protein is reachable by solvent. It is computed by rolling a water-sized probe over the atomic surface and summing the exposed area (Å²). Per-residue SASA distinguishes core (buried, low SASA) from surface (exposed, high SASA) residues; total SASA is a whole-molecule size measure.

B-factor. Crystallographic B-factors measure how much each atom's electron density is smeared out, in Å². They rise in mobile loops and surface residues and fall in the buried interior. In AlphaFold models this column is repurposed to hold pLDDT instead.

pLDDT. For AlphaFold models, the B-factor field carries pLDDT — the model's own estimate of local accuracy on a 0–100 scale. Regions with pLDDT<50 should be treated as essentially unmodeled; they often correspond to intrinsically disordered segments.

Backbone torsions (φ/ψ). φ (phi) and ψ (psi) are the two rotatable backbone dihedrals per residue: φ is the C(i-1)–N–Cα–C torsion, ψ is the N–Cα–C–N(i+1) torsion, both in degrees on (−180°, 180°]. α-helical residues cluster near (−60°, −45°); β-strand residues near (−120°, +130°). A Ramachandran plot is simply a scatter of (φ, ψ) for every residue.

Radius of gyration, Cα contacts, bounding box. Radius of gyration (Rg) is the root-mean-square distance of Cα atoms from their centroid — a single number for overall size and compactness. A globular domain of N residues has Rg ≈ 2.2·N^0.38 Å; an extended or disordered chain has a much larger Rg. The Cα contact count is the number of residue pairs whose Cα atoms are within 8 Å and are more than four positions apart in sequence — a standard proxy for tertiary packing density. The bounding box is the smallest axis-aligned box enclosing all Cα atoms.

Secondary structure (3-state, P-SEA). Three-state secondary structure (P-SEA) collapses the eight DSSP classes into helix (a), strand (b), and coil (c). P-SEA assigns these from Cα geometry alone — distances and angles — without requiring backbone oxygens, so it works on any Cα trace.

Secondary structure (8-state, DSSP). Secondary structure is the local, repeating backbone conformation. DSSP classifies it into eight states by reading the hydrogen-bond network: three helix types (H, G, I), two β types (E, B), two non-regular types (T, S), and unstructured coil (-).

Foldseek 3Di. The Foldseek 3Di string encodes local tertiary geometry as a 20-letter alphabet — one character per residue — derived from the relative positions of nearby Cα atoms. Unlike the amino-acid sequence, 3Di is a direct function of the 3D structure, so two proteins with the same fold have similar 3Di strings even at low sequence identity.

mmCIF coordinates. Structure coordinates are given as an mmCIF _atom_site loop: one row per atom with element, residue name, chain id, sequence number, and x/y/z position in Å. Only the four main-chain atoms per residue are included here; side chains are omitted to keep the record compact.

Sequence. This is the polypeptide sequence — one letter per residue, N-terminus first. Length ranges from a few dozen residues for small domains to over a thousand for large multi-domain proteins.